Protein AF-A0A2S6GJ30-F1 (afdb_monomer_lite)

Sequence (170 aa):
MPAEDTTATSSGAAVRAAAGEGARLRLPERPADLGAVAELIRRVDHVLGRDPAHVAEVRAWTAGSGDGDGAPAFAVGRPPSPATLVVLRDFDSPVSPLPVEPLPMPAVPTTPGDRDGDQVAAGRALPRVLLTACAEELAFSLLSQLIEAPATRRALNEVATGVAGEEGRA

Organism: NCBI:txid155976

Radius of gyration: 16.96 Å; chains: 1; bounding box: 37×52×44 Å

Secondary structure (DSSP, 8-state):
--HHHHHHHHHHHHHHHHHHTT-EEE---SHHHHHHHHHHHHHHHHHHTT-HHHHHHHHHHHS--SSS-S--TTTSPPPBPTTSSS-PPP----S--B---SSPPP-EEE-S--SHHHHHHHHHHHHHHHHHHHHTT------THHHHSHHHHHHHHHHHHS--------

pLDDT: mean 83.6, std 14.63, range [33.44, 97.0]

Structure (mmCIF, N/CA/C/O backbone):
data_AF-A0A2S6GJ30-F1
#
_entry.id   AF-A0A2S6GJ30-F1
#
loop_
_atom_site.group_PDB
_atom_site.id
_atom_site.type_symbol
_atom_site.label_atom_id
_atom_site.label_alt_id
_atom_site.label_comp_id
_atom_site.label_asym_id
_atom_site.label_entity_id
_atom_site.label_seq_id
_atom_site.pdbx_PDB_ins_code
_atom_site.Cartn_x
_atom_site.Cartn_y
_atom_site.Cartn_z
_atom_site.occupancy
_atom_site.B_iso_or_equiv
_atom_site.auth_seq_id
_atom_site.auth_comp_id
_atom_site.auth_asym_id
_atom_site.auth_atom_id
_atom_site.pdbx_PDB_model_num
ATOM 1 N N . MET A 1 1 ? -10.954 27.859 10.301 1.00 43.56 1 MET A N 1
ATOM 2 C CA . MET A 1 1 ? -11.363 26.530 10.804 1.00 43.56 1 MET A CA 1
ATOM 3 C C . MET A 1 1 ? -10.483 25.499 10.094 1.00 43.56 1 MET A C 1
ATOM 5 O O . MET A 1 1 ? -10.166 25.758 8.939 1.00 43.56 1 MET A O 1
ATOM 9 N N . PRO A 1 2 ? -9.949 24.494 10.803 1.00 48.34 2 PRO A N 1
ATOM 10 C CA . PRO A 1 2 ? -8.556 24.036 10.697 1.00 48.34 2 PRO A CA 1
ATOM 11 C C . PRO A 1 2 ? -8.324 23.004 9.593 1.00 48.34 2 PRO A C 1
ATOM 13 O O . PRO A 1 2 ? -9.170 22.151 9.366 1.00 48.34 2 PRO A O 1
ATOM 16 N N . ALA A 1 3 ? -7.136 23.002 8.987 1.00 54.94 3 ALA A N 1
ATOM 17 C CA . ALA A 1 3 ? -6.720 21.919 8.093 1.00 54.94 3 ALA A CA 1
ATOM 18 C C . ALA A 1 3 ? -6.717 20.543 8.798 1.00 54.94 3 ALA A C 1
ATOM 20 O O . ALA A 1 3 ? -7.047 19.537 8.175 1.00 54.94 3 ALA A O 1
ATOM 21 N N . GLU A 1 4 ? -6.420 20.497 10.103 1.00 58.75 4 GLU A N 1
ATOM 22 C CA . GLU A 1 4 ? -6.465 19.264 10.907 1.00 58.75 4 GLU A CA 1
ATOM 23 C C . GLU A 1 4 ? -7.892 18.719 11.085 1.00 58.75 4 GLU A C 1
ATOM 25 O O . GLU A 1 4 ? -8.115 17.521 10.939 1.00 58.75 4 GLU A O 1
ATOM 30 N N . ASP A 1 5 ? -8.876 19.591 11.317 1.00 58.38 5 ASP A N 1
ATOM 31 C CA . ASP A 1 5 ? -10.284 19.209 11.530 1.00 58.38 5 ASP A CA 1
ATOM 32 C C . ASP A 1 5 ? -10.945 18.756 10.216 1.00 58.38 5 ASP A C 1
ATOM 34 O O . ASP A 1 5 ? -11.734 17.808 10.188 1.00 58.38 5 ASP A O 1
ATOM 38 N N . THR A 1 6 ? -10.563 19.385 9.097 1.00 63.50 6 THR A N 1
ATOM 39 C CA . THR A 1 6 ? -10.950 18.944 7.750 1.00 63.50 6 THR A CA 1
ATOM 40 C C . THR A 1 6 ? -10.337 17.583 7.429 1.00 63.50 6 THR A C 1
ATOM 42 O O . THR A 1 6 ? -11.060 16.674 7.034 1.00 63.50 6 THR A O 1
ATOM 45 N N . THR A 1 7 ? -9.036 17.391 7.675 1.00 65.62 7 THR A N 1
ATOM 46 C CA . THR A 1 7 ? -8.363 16.108 7.406 1.00 65.62 7 THR A CA 1
ATOM 47 C C . THR A 1 7 ? -8.962 14.984 8.250 1.00 65.62 7 THR A C 1
ATOM 49 O O . THR A 1 7 ? -9.249 13.911 7.720 1.00 65.62 7 THR A O 1
ATOM 52 N N . ALA A 1 8 ? -9.240 15.226 9.534 1.00 71.94 8 ALA A N 1
ATOM 53 C CA . ALA A 1 8 ? -9.916 14.264 10.404 1.00 71.94 8 ALA A CA 1
ATOM 54 C C . ALA A 1 8 ? -11.333 13.918 9.901 1.00 71.94 8 ALA A C 1
ATOM 56 O O . ALA A 1 8 ? -11.723 12.747 9.870 1.00 71.94 8 ALA A O 1
ATOM 57 N N . THR A 1 9 ? -12.088 14.918 9.436 1.00 72.38 9 THR A N 1
ATOM 58 C CA . THR A 1 9 ? -13.441 14.732 8.886 1.00 72.38 9 THR A CA 1
ATOM 59 C C . THR A 1 9 ? -13.426 13.904 7.597 1.00 72.38 9 THR A C 1
ATOM 61 O O . THR A 1 9 ? -14.164 12.915 7.492 1.00 72.38 9 THR A O 1
ATOM 64 N N . SER A 1 10 ? -12.546 14.244 6.654 1.00 80.75 10 SER A N 1
ATOM 65 C CA . SER A 1 10 ? -12.389 13.547 5.373 1.00 80.75 10 SER A CA 1
ATOM 66 C C . SER A 1 10 ? -11.858 12.118 5.556 1.00 80.75 10 SER A C 1
ATOM 68 O O . SER A 1 10 ? -12.352 11.171 4.939 1.00 80.75 10 SER A O 1
ATOM 70 N N . SER A 1 11 ? -10.944 11.911 6.507 1.00 84.50 11 SER A N 1
ATOM 71 C CA . SER A 1 11 ? -10.465 10.575 6.897 1.00 84.50 11 SER A CA 1
ATOM 72 C C . SER A 1 11 ? -11.581 9.726 7.501 1.00 84.50 11 SER A C 1
ATOM 74 O O . SER A 1 11 ? -11.715 8.539 7.195 1.00 84.50 11 SER A O 1
ATOM 76 N N . GLY A 1 12 ? -12.458 10.341 8.298 1.00 92.12 12 GLY A N 1
ATOM 77 C CA . GLY A 1 12 ? -13.655 9.687 8.817 1.00 92.12 12 GLY A CA 1
ATOM 78 C C . GLY A 1 12 ? -14.604 9.206 7.712 1.00 92.12 12 GLY A C 1
ATOM 79 O O . GLY A 1 12 ? -15.208 8.138 7.849 1.00 92.12 12 GLY A O 1
ATOM 80 N N . ALA A 1 13 ? -14.733 9.945 6.604 1.00 94.06 13 ALA A N 1
ATOM 81 C CA . ALA A 1 13 ? -15.523 9.515 5.448 1.00 94.06 13 ALA A CA 1
ATOM 82 C C . ALA A 1 13 ? -14.919 8.274 4.774 1.00 94.06 13 ALA A C 1
ATOM 84 O O . ALA A 1 13 ? -15.638 7.302 4.527 1.00 94.06 13 ALA A O 1
ATOM 85 N N . ALA A 1 14 ? -13.600 8.258 4.575 1.00 94.50 14 ALA A N 1
ATOM 86 C CA . ALA A 1 14 ? -12.871 7.105 4.050 1.00 94.50 14 ALA A CA 1
ATOM 87 C C . ALA A 1 14 ? -13.005 5.859 4.952 1.00 94.50 14 ALA A C 1
ATOM 89 O O . ALA A 1 14 ? -13.236 4.751 4.463 1.00 94.50 14 ALA A O 1
ATOM 90 N N . VAL A 1 15 ? -12.956 6.026 6.279 1.00 96.31 15 VAL A N 1
ATOM 91 C CA . VAL A 1 15 ? -13.175 4.924 7.235 1.00 96.31 15 VAL A CA 1
ATOM 92 C C . VAL A 1 15 ? -14.581 4.331 7.100 1.00 96.31 15 VAL A C 1
ATOM 94 O O . VAL A 1 15 ? -14.736 3.108 7.051 1.00 96.31 15 VAL A O 1
ATOM 97 N N . ARG A 1 16 ? -15.613 5.178 6.993 1.00 96.88 16 ARG A N 1
ATOM 98 C CA . ARG A 1 16 ? -16.998 4.720 6.779 1.00 96.88 16 ARG A CA 1
ATOM 99 C C . ARG A 1 16 ? -17.172 4.023 5.429 1.00 96.88 16 ARG A C 1
ATOM 101 O O . ARG A 1 16 ? -17.886 3.026 5.355 1.00 96.88 16 ARG A O 1
ATOM 108 N N . ALA A 1 17 ? -16.507 4.518 4.387 1.00 96.50 17 ALA A N 1
ATOM 109 C CA . ALA A 1 17 ? -16.526 3.920 3.057 1.00 96.50 17 ALA A CA 1
ATOM 110 C C . ALA A 1 17 ? -15.991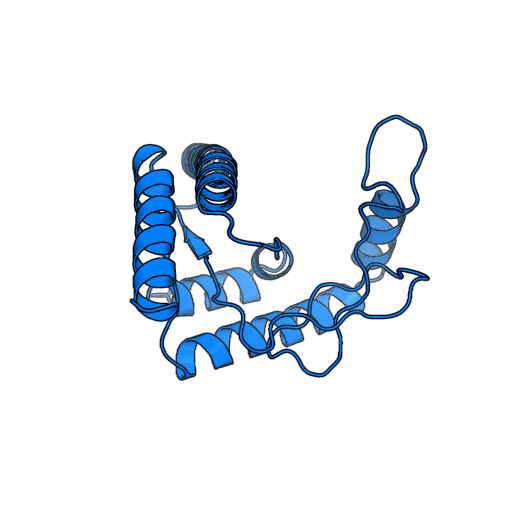 2.479 3.064 1.00 96.50 17 ALA A C 1
ATOM 112 O O . ALA A 1 17 ? -16.638 1.593 2.511 1.00 96.50 17 ALA A O 1
ATOM 113 N N . ALA A 1 18 ? -14.871 2.223 3.750 1.00 97.00 18 ALA A N 1
ATOM 114 C CA . ALA A 1 18 ? -14.341 0.867 3.910 1.00 97.00 18 ALA A CA 1
ATOM 115 C C . ALA A 1 18 ? -15.312 -0.051 4.670 1.00 97.00 18 ALA A C 1
ATOM 117 O O . ALA A 1 18 ? -15.565 -1.178 4.242 1.00 97.00 18 ALA A O 1
ATOM 118 N N . ALA A 1 19 ? -15.888 0.449 5.770 1.00 96.56 19 ALA A N 1
ATOM 119 C CA . ALA A 1 19 ? -16.830 -0.308 6.595 1.00 96.56 19 ALA A CA 1
ATOM 120 C C . ALA A 1 19 ? -18.085 -0.739 5.820 1.00 96.56 19 ALA A C 1
ATOM 122 O O . ALA A 1 19 ? -18.561 -1.859 6.007 1.00 96.56 19 ALA A O 1
ATOM 123 N N . GLY A 1 20 ? -18.587 0.111 4.918 1.00 96.31 20 GLY A N 1
ATOM 124 C CA . GLY A 1 20 ? -19.728 -0.209 4.054 1.00 96.31 20 GLY A CA 1
ATOM 125 C C . GLY A 1 20 ? -19.488 -1.389 3.103 1.00 96.31 20 GLY A C 1
ATOM 126 O O . GLY A 1 20 ? -20.444 -2.043 2.698 1.00 96.31 20 GLY A O 1
ATOM 127 N N . GLU A 1 21 ? -18.227 -1.698 2.796 1.00 95.88 21 GLU A N 1
ATOM 128 C CA . GLU A 1 21 ? -17.820 -2.809 1.925 1.00 95.88 21 GLU A CA 1
ATOM 129 C C . GLU A 1 21 ? -17.304 -4.030 2.715 1.00 95.88 21 GLU A C 1
ATOM 131 O O . GLU A 1 21 ? -16.780 -4.978 2.134 1.00 95.88 21 GLU A O 1
ATOM 136 N N . GLY A 1 22 ? -17.452 -4.035 4.047 1.00 93.88 22 GLY A N 1
ATOM 137 C CA . GLY A 1 22 ? -17.018 -5.143 4.907 1.00 93.88 22 GLY A CA 1
ATOM 138 C C . GLY A 1 22 ? -15.521 -5.155 5.240 1.00 93.88 22 GLY A C 1
ATOM 139 O O . GLY A 1 22 ? -15.033 -6.128 5.815 1.00 93.88 22 GLY A O 1
ATOM 140 N N . ALA A 1 23 ? -14.796 -4.079 4.927 1.00 96.69 23 ALA A N 1
ATOM 141 C CA . ALA A 1 23 ? -13.401 -3.882 5.310 1.00 96.69 23 ALA A CA 1
ATOM 142 C C . ALA A 1 23 ? -13.272 -2.864 6.456 1.00 96.69 23 ALA A C 1
ATOM 144 O O . ALA A 1 23 ? -14.232 -2.224 6.882 1.00 96.69 23 ALA A O 1
ATOM 145 N N . ARG A 1 24 ? -12.061 -2.687 6.977 1.00 96.44 24 ARG A N 1
ATOM 146 C CA . ARG A 1 24 ? -11.719 -1.626 7.931 1.00 96.44 24 ARG A CA 1
ATOM 147 C C . ARG A 1 24 ? -10.569 -0.809 7.371 1.00 96.44 24 ARG A C 1
ATOM 149 O O . ARG A 1 24 ? -9.609 -1.384 6.876 1.00 96.44 24 ARG A O 1
ATOM 156 N N . LEU A 1 25 ? -10.628 0.509 7.512 1.00 96.12 25 LEU A N 1
ATOM 157 C CA . LEU A 1 25 ? -9.494 1.384 7.225 1.00 96.12 25 LEU A CA 1
ATOM 158 C C . LEU A 1 25 ? -8.812 1.753 8.542 1.00 96.12 25 LEU A C 1
ATOM 160 O O . LEU A 1 25 ? -9.447 2.336 9.421 1.00 96.12 25 LEU A O 1
ATOM 164 N N . ARG A 1 26 ? -7.548 1.364 8.706 1.00 95.31 26 ARG A N 1
ATOM 165 C CA . ARG A 1 26 ? -6.730 1.711 9.874 1.00 95.31 26 ARG A CA 1
ATOM 166 C C . ARG A 1 26 ? -5.842 2.897 9.535 1.00 95.31 26 ARG A C 1
ATOM 168 O O . ARG A 1 26 ? -5.220 2.895 8.477 1.00 95.31 26 ARG A O 1
ATOM 175 N N . LEU A 1 27 ? -5.788 3.872 10.435 1.00 93.88 27 LEU A N 1
ATOM 176 C CA . LEU A 1 27 ? -4.968 5.075 10.315 1.00 93.88 27 LEU A CA 1
ATOM 177 C C . LEU A 1 27 ? -3.946 5.045 11.460 1.00 93.88 27 LEU A C 1
ATOM 179 O O . LEU A 1 27 ? -4.302 5.347 12.599 1.00 93.88 27 LEU A O 1
ATOM 183 N N . PRO A 1 28 ? -2.711 4.573 11.224 1.00 91.25 28 PRO A N 1
ATOM 184 C CA . PRO A 1 28 ? -1.672 4.598 12.241 1.00 91.25 28 PRO A CA 1
ATOM 185 C C . PRO A 1 28 ? -1.215 6.048 12.451 1.00 91.25 28 PRO A C 1
ATOM 187 O O . PRO A 1 28 ? -0.417 6.574 11.685 1.00 91.25 28 PRO A O 1
ATOM 190 N N . GLU A 1 29 ? -1.765 6.712 13.466 1.00 87.62 29 GLU A N 1
ATOM 191 C CA . GLU A 1 29 ? -1.554 8.150 13.716 1.00 87.62 29 GLU A CA 1
ATOM 192 C C . GLU A 1 29 ? -0.429 8.432 14.723 1.00 87.62 29 GLU A C 1
ATOM 194 O O . GLU A 1 29 ? 0.107 9.540 14.782 1.00 87.62 29 GLU A O 1
ATOM 199 N N . ARG A 1 30 ? -0.042 7.443 15.542 1.00 89.62 30 ARG A N 1
ATOM 200 C CA . ARG A 1 30 ? 1.001 7.653 16.553 1.00 89.62 30 ARG A CA 1
ATOM 201 C C . ARG A 1 30 ? 2.365 7.788 15.869 1.00 89.62 30 ARG A C 1
ATOM 203 O O . ARG A 1 30 ? 2.680 6.969 15.007 1.00 89.62 30 ARG A O 1
ATOM 210 N N . PRO A 1 31 ? 3.249 8.696 16.326 1.00 88.75 31 PRO A N 1
ATOM 211 C CA . PRO A 1 31 ? 4.589 8.846 15.751 1.00 88.75 31 PRO A CA 1
ATOM 212 C C . PRO A 1 31 ? 5.399 7.542 15.682 1.00 88.75 31 PRO A C 1
ATOM 214 O O . PRO A 1 31 ? 6.129 7.314 14.720 1.00 88.75 31 PRO A O 1
ATOM 217 N N . ALA A 1 32 ? 5.242 6.660 16.675 1.00 90.31 32 ALA A N 1
ATOM 218 C CA . ALA A 1 32 ? 5.882 5.345 16.682 1.00 90.31 32 ALA A CA 1
ATOM 219 C C . ALA A 1 32 ? 5.364 4.426 15.561 1.00 90.31 32 ALA A C 1
ATOM 221 O O . ALA A 1 32 ? 6.155 3.717 14.943 1.00 90.31 32 ALA A O 1
ATOM 222 N N . ASP A 1 33 ? 4.061 4.471 15.268 1.00 91.19 33 ASP A N 1
ATOM 223 C CA . ASP A 1 33 ? 3.453 3.670 14.203 1.00 91.19 33 ASP A CA 1
ATOM 224 C C . ASP A 1 33 ? 3.882 4.182 12.829 1.00 91.19 33 ASP A C 1
ATOM 226 O O . ASP A 1 33 ? 4.267 3.393 11.970 1.00 91.19 33 ASP A O 1
ATOM 230 N N . LEU A 1 34 ? 3.902 5.506 12.645 1.00 89.25 34 LEU A N 1
ATOM 231 C CA . LEU A 1 34 ? 4.410 6.145 11.428 1.00 89.25 34 LEU A CA 1
ATOM 232 C C . LEU A 1 34 ? 5.866 5.745 11.153 1.00 89.25 34 LEU A C 1
ATOM 234 O O . LEU A 1 34 ? 6.204 5.349 10.036 1.00 89.25 34 LEU A O 1
ATOM 238 N N . GLY A 1 35 ? 6.717 5.790 12.184 1.00 90.31 35 GLY A N 1
ATOM 239 C CA . GLY A 1 35 ? 8.103 5.333 12.098 1.00 90.31 35 GLY A CA 1
ATOM 240 C C . GLY A 1 35 ? 8.212 3.849 11.740 1.00 90.31 35 GLY A C 1
ATOM 241 O O . GLY A 1 35 ? 9.000 3.486 10.867 1.00 90.31 35 GLY A O 1
ATOM 242 N N . ALA A 1 36 ? 7.385 2.996 12.349 1.00 92.94 36 ALA A N 1
ATOM 243 C CA . ALA A 1 36 ? 7.357 1.566 12.052 1.00 92.94 36 ALA A CA 1
ATOM 244 C C . ALA A 1 36 ? 6.924 1.279 10.604 1.00 92.94 36 ALA A C 1
ATOM 246 O O . ALA A 1 36 ? 7.575 0.489 9.920 1.00 92.94 36 ALA A O 1
ATOM 247 N N . VAL A 1 37 ? 5.885 1.952 10.095 1.00 92.50 37 VAL A N 1
ATOM 248 C CA . VAL A 1 37 ? 5.469 1.825 8.687 1.00 92.50 37 VAL A CA 1
ATOM 249 C C . VAL A 1 37 ? 6.595 2.270 7.751 1.00 92.50 37 VAL A C 1
ATOM 251 O O . VAL A 1 37 ? 6.917 1.553 6.805 1.00 92.50 37 VAL A O 1
ATOM 254 N N . ALA A 1 38 ? 7.247 3.402 8.027 1.00 90.12 38 ALA A N 1
ATOM 255 C CA . ALA A 1 38 ? 8.360 3.895 7.216 1.00 90.12 38 ALA A CA 1
ATOM 256 C C . ALA A 1 38 ? 9.547 2.913 7.162 1.00 90.12 38 ALA A C 1
ATOM 258 O O . ALA A 1 38 ? 10.140 2.707 6.101 1.00 90.12 38 ALA A O 1
ATOM 259 N N . GLU A 1 39 ? 9.882 2.275 8.288 1.00 91.94 39 GLU A N 1
ATOM 260 C CA . GLU A 1 39 ? 10.894 1.211 8.352 1.00 91.94 39 GLU A CA 1
ATOM 261 C C . GLU A 1 39 ? 10.507 -0.008 7.505 1.00 91.94 39 GLU A C 1
ATOM 263 O O . GLU A 1 39 ? 11.337 -0.542 6.765 1.00 91.94 39 GLU A O 1
ATOM 268 N N . LEU A 1 40 ? 9.246 -0.447 7.578 1.00 94.38 40 LEU A N 1
ATOM 269 C CA . LEU A 1 40 ? 8.752 -1.578 6.787 1.00 94.38 40 LEU A CA 1
ATOM 270 C C . LEU A 1 40 ? 8.812 -1.298 5.286 1.00 94.38 40 LEU A C 1
ATOM 272 O O . LEU A 1 40 ? 9.197 -2.179 4.517 1.00 94.38 40 LEU A O 1
ATOM 276 N N . ILE A 1 41 ? 8.490 -0.070 4.882 1.00 90.56 41 ILE A N 1
ATOM 277 C CA . ILE A 1 41 ? 8.572 0.375 3.490 1.00 90.56 41 ILE A CA 1
ATOM 278 C C . ILE A 1 41 ? 10.016 0.298 2.992 1.00 90.56 41 ILE A C 1
ATOM 280 O O . ILE A 1 41 ? 10.282 -0.351 1.985 1.00 90.56 41 ILE A O 1
ATOM 284 N N . ARG A 1 42 ? 10.968 0.875 3.735 1.00 89.19 42 ARG A N 1
ATOM 285 C CA . ARG A 1 42 ? 12.397 0.820 3.379 1.00 89.19 42 ARG A CA 1
ATOM 286 C C . ARG A 1 42 ? 12.928 -0.609 3.318 1.00 89.19 42 ARG A C 1
ATOM 288 O O . ARG A 1 42 ? 13.710 -0.947 2.433 1.00 89.19 42 ARG A O 1
ATOM 295 N N . ARG A 1 43 ? 12.500 -1.463 4.250 1.00 92.12 43 ARG A N 1
ATOM 296 C CA . ARG A 1 43 ? 12.885 -2.876 4.273 1.00 92.12 43 ARG A CA 1
ATOM 297 C C . ARG A 1 43 ? 12.380 -3.616 3.041 1.00 92.12 43 ARG A C 1
ATOM 299 O O . ARG A 1 43 ? 13.149 -4.368 2.449 1.00 92.12 43 ARG A O 1
ATOM 306 N N . VAL A 1 44 ? 11.104 -3.459 2.692 1.00 92.25 44 VAL A N 1
ATOM 307 C CA . VAL A 1 44 ? 10.523 -4.219 1.581 1.00 92.25 44 VAL A CA 1
ATOM 308 C C . VAL A 1 44 ? 11.036 -3.731 0.235 1.00 92.25 44 VAL A C 1
ATOM 310 O O . VAL A 1 44 ? 11.361 -4.568 -0.597 1.00 92.25 44 VAL A O 1
ATOM 313 N N . ASP A 1 45 ? 11.227 -2.422 0.076 1.00 89.31 45 ASP A N 1
ATOM 314 C CA . ASP A 1 45 ? 11.867 -1.832 -1.101 1.00 89.31 45 ASP A CA 1
ATOM 315 C C . ASP A 1 45 ? 13.287 -2.397 -1.294 1.00 89.31 45 ASP A C 1
ATOM 317 O O . ASP A 1 45 ? 13.625 -2.903 -2.363 1.00 89.31 45 ASP A O 1
ATOM 321 N N . HIS A 1 46 ? 14.083 -2.470 -0.217 1.00 89.50 46 HIS A N 1
ATOM 322 C CA . HIS A 1 46 ? 15.413 -3.085 -0.262 1.00 89.50 46 HIS A CA 1
ATOM 323 C C . HIS A 1 46 ? 15.387 -4.574 -0.643 1.00 89.50 46 HIS A C 1
ATOM 325 O O . HIS A 1 46 ? 16.263 -5.037 -1.372 1.00 89.50 46 HIS A O 1
ATOM 331 N N . VAL A 1 47 ? 14.429 -5.344 -0.120 1.00 92.31 47 VAL A N 1
ATOM 332 C CA . VAL A 1 47 ? 14.324 -6.784 -0.401 1.00 92.31 47 VAL A CA 1
ATOM 333 C C . VAL A 1 47 ? 13.871 -7.023 -1.841 1.00 92.31 47 VAL A C 1
ATOM 335 O O . VAL A 1 47 ? 14.536 -7.758 -2.568 1.00 92.31 47 VAL A O 1
ATOM 338 N N . LEU A 1 48 ? 12.780 -6.381 -2.261 1.00 91.31 48 LEU A N 1
ATOM 339 C CA . LEU A 1 48 ? 12.194 -6.546 -3.591 1.00 91.31 48 LEU A CA 1
ATOM 340 C C . LEU A 1 48 ? 13.101 -5.985 -4.692 1.00 91.31 48 LEU A C 1
ATOM 342 O O . LEU A 1 48 ? 13.270 -6.622 -5.727 1.00 91.31 48 LEU A O 1
ATOM 346 N N . GLY A 1 49 ? 13.772 -4.854 -4.453 1.00 89.19 49 GLY A N 1
ATOM 347 C CA . GLY A 1 49 ? 14.726 -4.272 -5.402 1.00 89.19 49 GLY A CA 1
ATOM 348 C C . GLY A 1 49 ? 15.978 -5.127 -5.641 1.00 89.19 49 GLY A C 1
ATOM 349 O O . GLY A 1 49 ? 16.722 -4.886 -6.591 1.00 89.19 49 GLY A O 1
ATOM 350 N N . ARG A 1 50 ? 16.231 -6.138 -4.798 1.00 92.06 50 ARG A N 1
ATOM 351 C CA . ARG A 1 50 ? 17.335 -7.100 -4.961 1.00 92.06 50 ARG A CA 1
ATOM 352 C C . ARG A 1 50 ? 16.896 -8.439 -5.539 1.00 92.06 50 ARG A C 1
ATOM 354 O O . ARG A 1 50 ? 17.764 -9.280 -5.769 1.00 92.06 50 ARG A O 1
ATOM 361 N N . ASP A 1 51 ? 15.603 -8.639 -5.771 1.00 93.88 51 ASP A N 1
ATOM 362 C CA . ASP A 1 51 ? 15.076 -9.812 -6.457 1.00 93.88 51 ASP A CA 1
ATOM 363 C C . ASP A 1 51 ? 15.048 -9.552 -7.976 1.00 93.88 51 ASP A C 1
ATOM 365 O O . ASP A 1 51 ? 14.230 -8.761 -8.454 1.00 93.88 51 ASP A O 1
ATOM 369 N N . PRO A 1 52 ? 15.921 -10.205 -8.771 1.00 94.88 52 PRO A N 1
ATOM 370 C CA . PRO A 1 52 ? 15.969 -9.981 -10.212 1.00 94.88 52 PRO A CA 1
ATOM 371 C C . PRO A 1 52 ? 14.664 -10.343 -10.927 1.00 94.88 52 PRO A C 1
ATOM 373 O O . PRO A 1 52 ? 14.358 -9.730 -11.949 1.00 94.88 52 PRO A O 1
ATOM 376 N N . ALA A 1 53 ? 13.903 -11.318 -10.415 1.00 94.88 53 ALA A N 1
ATOM 377 C CA . ALA A 1 53 ? 12.629 -11.716 -11.008 1.00 94.88 53 ALA A CA 1
ATOM 378 C C . ALA A 1 53 ? 11.573 -10.629 -10.788 1.00 94.88 53 ALA A C 1
ATOM 380 O O . ALA A 1 53 ? 10.916 -10.214 -11.741 1.00 94.88 53 ALA A O 1
ATOM 381 N N . HIS A 1 54 ? 11.490 -10.101 -9.564 1.00 91.75 54 HIS A N 1
ATOM 382 C CA . HIS A 1 54 ? 10.612 -8.979 -9.242 1.00 91.75 54 HIS A CA 1
ATOM 383 C C . HIS A 1 54 ? 10.947 -7.729 -10.068 1.00 91.75 54 HIS A C 1
ATOM 385 O O . HIS A 1 54 ? 10.064 -7.111 -10.659 1.00 91.75 54 HIS A O 1
ATOM 391 N N . VAL A 1 55 ? 12.232 -7.369 -10.165 1.00 91.19 55 VAL A N 1
ATOM 392 C CA . VAL A 1 55 ? 12.678 -6.212 -10.960 1.00 91.19 55 VAL A CA 1
ATOM 393 C C . VAL A 1 55 ? 12.336 -6.386 -12.444 1.00 91.19 55 VAL A C 1
ATOM 395 O O . VAL A 1 55 ? 11.899 -5.433 -13.092 1.00 91.19 55 VAL A O 1
ATOM 398 N N . ALA A 1 56 ? 12.514 -7.592 -12.993 1.00 91.69 56 ALA A N 1
ATOM 399 C CA . ALA A 1 56 ? 12.144 -7.887 -14.374 1.00 91.69 56 ALA A CA 1
ATOM 400 C C . ALA A 1 56 ? 10.628 -7.766 -14.603 1.00 91.69 56 ALA A C 1
ATOM 402 O O . ALA A 1 56 ? 10.213 -7.197 -15.612 1.00 91.69 56 ALA A O 1
ATOM 403 N N . GLU A 1 57 ? 9.814 -8.243 -13.660 1.00 91.25 57 GLU A N 1
ATOM 404 C CA . GLU A 1 57 ? 8.356 -8.123 -13.712 1.00 91.25 57 GLU 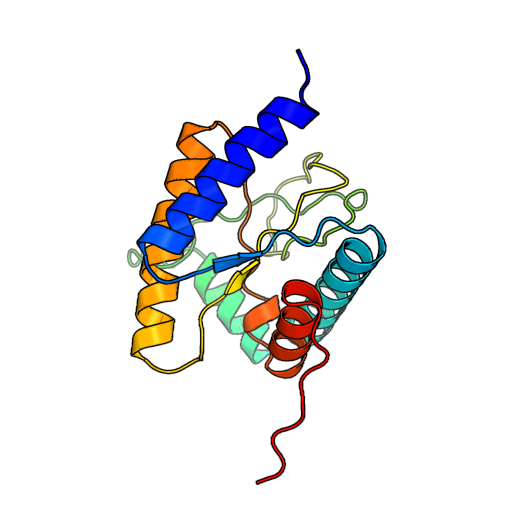A CA 1
ATOM 405 C C . GLU A 1 57 ? 7.900 -6.660 -13.667 1.00 91.25 57 GLU A C 1
ATOM 407 O O . GLU A 1 57 ? 7.139 -6.232 -14.534 1.00 91.25 57 GLU A O 1
ATOM 412 N N . VAL A 1 58 ? 8.405 -5.861 -12.719 1.00 89.19 58 VAL A N 1
ATOM 413 C CA . VAL A 1 58 ? 8.067 -4.430 -12.626 1.00 89.19 58 VAL A CA 1
ATOM 414 C C . VAL A 1 58 ? 8.383 -3.717 -13.939 1.00 89.19 58 VAL A C 1
ATOM 416 O O . VAL A 1 58 ? 7.540 -2.982 -14.447 1.00 89.19 58 VAL A O 1
ATOM 419 N N . ARG A 1 59 ? 9.556 -3.980 -14.533 1.00 87.62 59 ARG A N 1
ATOM 420 C CA . ARG A 1 59 ? 9.938 -3.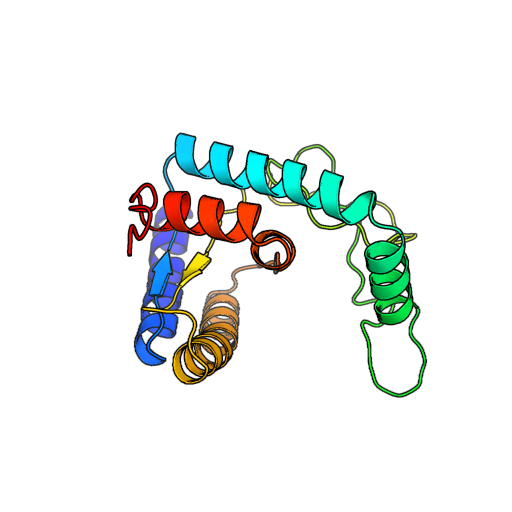408 -15.833 1.00 87.62 59 ARG A CA 1
ATOM 421 C C . ARG A 1 59 ? 9.015 -3.838 -16.964 1.00 87.62 59 ARG A C 1
ATOM 423 O O . ARG A 1 59 ? 8.682 -3.010 -17.805 1.00 87.62 59 ARG A O 1
ATOM 430 N N . ALA A 1 60 ? 8.597 -5.102 -16.999 1.00 88.19 60 ALA A N 1
ATOM 431 C CA . ALA A 1 60 ? 7.657 -5.579 -18.009 1.00 88.19 60 ALA A CA 1
ATOM 432 C C . ALA A 1 60 ? 6.309 -4.843 -17.909 1.00 88.19 60 ALA A C 1
ATOM 434 O O . ALA A 1 60 ? 5.769 -4.420 -18.929 1.00 88.19 60 ALA A O 1
ATOM 435 N N . TRP A 1 61 ? 5.815 -4.609 -16.688 1.00 88.25 61 TRP A N 1
ATOM 436 C CA . TRP A 1 61 ? 4.549 -3.911 -16.452 1.00 88.25 61 TRP A CA 1
ATOM 437 C C . TRP A 1 61 ? 4.610 -2.390 -16.648 1.00 88.25 61 TRP A C 1
ATOM 439 O O . TRP A 1 61 ? 3.558 -1.778 -16.828 1.00 88.25 61 TRP A O 1
ATOM 449 N N . THR A 1 62 ? 5.791 -1.763 -16.624 1.00 85.56 62 THR A N 1
ATOM 450 C CA . THR A 1 62 ? 5.950 -0.303 -16.803 1.00 85.56 62 THR A CA 1
ATOM 451 C C . THR A 1 62 ? 6.535 0.111 -18.153 1.00 85.56 62 THR A C 1
ATOM 453 O O . THR A 1 62 ? 6.524 1.297 -18.483 1.00 85.56 62 THR A O 1
ATOM 456 N N . ALA A 1 63 ? 7.011 -0.835 -18.968 1.00 77.94 63 ALA A N 1
ATOM 457 C CA . ALA A 1 63 ? 7.604 -0.552 -20.278 1.00 77.94 63 ALA A CA 1
ATOM 458 C C . ALA A 1 63 ? 6.600 -0.036 -21.328 1.00 77.94 63 ALA A C 1
ATOM 460 O O . ALA A 1 63 ? 7.022 0.396 -22.399 1.00 77.94 63 ALA A O 1
ATOM 461 N N . GLY A 1 64 ? 5.293 -0.063 -21.040 1.00 69.81 64 GLY A N 1
ATOM 462 C CA . GLY A 1 64 ? 4.255 0.362 -21.977 1.00 69.81 64 GLY A CA 1
ATOM 463 C C . GLY A 1 64 ? 4.215 -0.538 -23.211 1.00 69.81 64 GLY A C 1
ATOM 464 O O . GLY A 1 64 ? 4.451 -0.066 -24.321 1.00 69.81 64 GLY A O 1
ATOM 465 N N . SER A 1 65 ? 3.910 -1.824 -23.005 1.00 63.44 65 SER A N 1
ATOM 466 C CA . SER A 1 65 ? 3.850 -2.893 -24.022 1.00 63.44 65 SER A CA 1
ATOM 467 C C . SER A 1 65 ? 2.989 -2.554 -25.246 1.00 63.44 65 SER A C 1
ATOM 469 O O . SER A 1 65 ? 3.169 -3.155 -26.298 1.00 63.44 65 SER A O 1
ATOM 471 N N . GLY A 1 66 ? 2.076 -1.580 -25.151 1.00 61.81 66 GLY A N 1
ATOM 472 C CA . GLY A 1 66 ? 1.210 -1.168 -26.260 1.00 61.81 66 GLY A CA 1
ATOM 473 C C . GLY A 1 66 ? 0.058 -2.140 -26.534 1.00 61.81 66 GLY A C 1
ATOM 474 O O . GLY A 1 66 ? -0.828 -1.813 -27.320 1.00 61.81 66 GLY A O 1
ATOM 475 N N . ASP A 1 67 ? 0.018 -3.270 -25.825 1.00 70.56 67 ASP A N 1
ATOM 476 C CA . ASP A 1 67 ? -0.988 -4.333 -25.943 1.00 70.56 67 ASP A CA 1
ATOM 477 C C . ASP A 1 67 ? -2.283 -4.037 -25.153 1.00 70.56 67 ASP A C 1
ATOM 479 O O . ASP A 1 67 ? -3.192 -4.863 -25.080 1.00 70.56 67 ASP A O 1
ATOM 483 N N . GLY A 1 68 ? -2.403 -2.826 -24.596 1.00 75.81 68 GLY A N 1
ATOM 484 C CA . GLY A 1 68 ? -3.576 -2.363 -23.847 1.00 75.81 68 GLY A CA 1
ATOM 485 C C . GLY A 1 68 ? -3.541 -2.666 -22.346 1.00 75.81 68 GLY A C 1
ATOM 486 O O . GLY A 1 68 ? -4.502 -2.335 -21.651 1.00 75.81 68 GLY A O 1
ATOM 487 N N . ASP A 1 69 ? -2.451 -3.245 -21.841 1.00 81.69 69 ASP A N 1
ATOM 488 C CA . ASP A 1 69 ? -2.204 -3.517 -20.426 1.00 81.69 69 ASP A CA 1
ATOM 489 C C . ASP A 1 69 ? -0.944 -2.807 -19.888 1.00 81.69 69 ASP A C 1
ATOM 491 O O . ASP A 1 69 ? -0.223 -2.112 -20.608 1.00 81.69 69 ASP A O 1
ATOM 495 N N . GLY A 1 70 ? -0.728 -2.923 -18.574 1.00 86.31 70 GLY A N 1
ATOM 496 C CA . GLY A 1 70 ? 0.389 -2.290 -17.872 1.00 86.31 70 GLY A CA 1
ATOM 497 C C . GLY A 1 70 ? 0.196 -0.812 -17.528 1.00 86.31 70 GLY A C 1
ATOM 498 O O . GLY A 1 70 ? -0.823 -0.180 -17.814 1.00 86.31 70 GLY A O 1
ATOM 499 N N . ALA A 1 71 ? 1.191 -0.266 -16.834 1.00 84.12 71 ALA A N 1
ATOM 500 C CA . ALA A 1 71 ? 1.241 1.133 -16.449 1.00 84.12 71 ALA A CA 1
ATOM 501 C C . ALA A 1 71 ? 1.902 1.948 -17.574 1.00 84.12 71 ALA A C 1
ATOM 503 O O . ALA A 1 71 ? 3.072 1.719 -17.890 1.00 84.12 71 ALA A O 1
ATOM 504 N N . PRO A 1 72 ? 1.201 2.922 -18.181 1.00 81.31 72 PRO A N 1
ATOM 505 C CA . PRO A 1 72 ? 1.807 3.765 -19.200 1.00 81.31 72 PRO A CA 1
ATOM 506 C C . PRO A 1 72 ? 2.856 4.695 -18.581 1.00 81.31 72 PRO A C 1
ATOM 508 O O . PRO A 1 72 ? 2.729 5.115 -17.431 1.00 81.31 72 PRO A O 1
ATOM 511 N N . ALA A 1 73 ? 3.848 5.108 -19.374 1.00 77.50 73 ALA A N 1
ATOM 512 C CA . ALA A 1 73 ? 4.964 5.935 -18.901 1.00 77.50 73 ALA A CA 1
ATOM 513 C C . ALA A 1 73 ? 4.539 7.252 -18.216 1.00 77.50 73 ALA A C 1
ATOM 515 O O . ALA A 1 73 ? 5.247 7.744 -17.348 1.00 77.50 73 ALA A O 1
ATOM 516 N N . PHE A 1 74 ? 3.382 7.827 -18.570 1.00 77.19 74 PHE A N 1
ATOM 517 C CA . PHE A 1 74 ? 2.867 9.029 -17.898 1.00 77.19 74 PHE A CA 1
ATOM 518 C C . PHE A 1 74 ? 2.262 8.746 -16.510 1.00 77.19 74 PHE A C 1
ATOM 520 O O . PHE A 1 74 ? 2.146 9.667 -15.705 1.00 77.19 74 PHE A O 1
ATOM 527 N N . ALA A 1 75 ? 1.833 7.506 -16.250 1.00 78.94 75 ALA A N 1
ATOM 528 C CA . ALA A 1 75 ? 1.305 7.056 -14.960 1.00 78.94 75 ALA A CA 1
ATOM 529 C C . ALA A 1 75 ? 2.417 6.548 -14.035 1.00 78.94 75 ALA A C 1
ATOM 531 O O . ALA A 1 75 ? 2.239 6.516 -12.817 1.00 78.94 75 ALA A O 1
ATOM 532 N N . VAL A 1 76 ? 3.568 6.186 -14.609 1.00 74.69 76 VAL A N 1
ATOM 533 C CA . VAL A 1 76 ? 4.806 5.951 -13.874 1.00 74.69 76 VAL A CA 1
ATOM 534 C C . VAL A 1 76 ? 5.232 7.281 -13.250 1.00 74.69 76 VAL A C 1
ATOM 536 O O . VAL A 1 76 ? 5.774 8.169 -13.909 1.00 74.69 76 VAL A O 1
ATOM 539 N N . GLY A 1 77 ? 4.871 7.449 -11.976 1.00 65.88 77 GLY A N 1
ATOM 540 C CA . GLY A 1 77 ? 5.050 8.686 -11.229 1.00 65.88 77 GLY A CA 1
ATOM 541 C C . GLY A 1 77 ? 6.500 9.168 -11.206 1.00 65.88 77 GLY A C 1
ATOM 542 O O . GLY A 1 77 ? 7.441 8.468 -11.578 1.00 65.88 77 GLY A O 1
ATOM 543 N N . ARG A 1 78 ? 6.689 10.406 -10.756 1.00 68.94 78 ARG A N 1
ATOM 544 C CA . ARG A 1 78 ? 8.033 10.941 -10.528 1.00 68.94 78 ARG A CA 1
ATOM 545 C C . ARG A 1 78 ? 8.639 10.281 -9.290 1.00 68.94 78 ARG A C 1
ATOM 547 O O . ARG A 1 78 ? 7.898 10.037 -8.336 1.00 68.94 78 ARG A O 1
ATOM 554 N N . PRO A 1 79 ? 9.959 10.044 -9.274 1.00 66.12 79 PRO A N 1
ATOM 555 C CA . PRO A 1 79 ? 10.613 9.502 -8.097 1.00 66.12 79 PRO A CA 1
ATOM 556 C C . PRO A 1 79 ? 10.395 10.456 -6.909 1.00 66.12 79 PRO A C 1
ATOM 558 O O . PRO A 1 79 ? 10.403 11.683 -7.094 1.00 66.12 79 PRO A O 1
ATOM 561 N N . PRO A 1 80 ? 10.151 9.930 -5.696 1.00 64.31 80 PRO A N 1
ATOM 562 C CA . PRO A 1 80 ? 9.944 10.758 -4.515 1.00 64.31 80 PRO A CA 1
ATOM 563 C C . PRO A 1 80 ? 11.211 11.558 -4.198 1.00 64.31 80 PRO A C 1
ATOM 565 O O . PRO A 1 80 ? 12.333 11.090 -4.405 1.00 64.31 80 PRO A O 1
ATOM 568 N N . SER A 1 81 ? 11.052 12.771 -3.663 1.00 65.00 81 SER A N 1
ATOM 569 C CA . SER A 1 81 ? 12.205 13.485 -3.113 1.00 65.00 81 SER A CA 1
ATOM 570 C C . SER A 1 81 ? 12.726 12.754 -1.858 1.00 65.00 81 SER A C 1
ATOM 572 O O . SER A 1 81 ? 11.931 12.174 -1.119 1.00 65.00 81 SER A O 1
ATOM 574 N N . PRO A 1 82 ? 14.032 12.818 -1.538 1.00 64.06 82 PRO A N 1
ATOM 575 C CA . PRO A 1 82 ? 14.588 12.183 -0.335 1.00 64.06 82 PRO A CA 1
ATOM 576 C C . PRO A 1 82 ? 14.060 12.743 0.999 1.00 64.06 82 PRO A C 1
ATOM 578 O O . PRO A 1 82 ? 14.441 12.254 2.057 1.00 64.06 82 PRO A O 1
ATOM 581 N N . ALA A 1 83 ? 13.247 13.804 0.966 1.00 65.56 83 ALA A N 1
ATOM 582 C CA . ALA A 1 83 ? 12.804 14.548 2.142 1.00 65.56 83 ALA A CA 1
ATOM 583 C C . ALA A 1 83 ? 11.467 14.058 2.731 1.00 65.56 83 ALA A C 1
ATOM 585 O O . ALA A 1 83 ? 10.969 14.670 3.675 1.00 65.56 83 ALA A O 1
ATOM 586 N N . THR A 1 84 ? 10.871 12.989 2.192 1.00 71.69 84 THR A N 1
ATOM 587 C CA . THR A 1 84 ? 9.648 12.389 2.748 1.00 71.69 84 THR A CA 1
ATOM 588 C C . THR A 1 84 ? 9.963 11.211 3.666 1.00 71.69 84 THR A C 1
ATOM 590 O O . THR A 1 84 ? 10.912 10.460 3.442 1.00 71.69 84 THR A O 1
ATOM 593 N N . LEU A 1 85 ? 9.153 11.039 4.713 1.00 72.06 85 LEU A N 1
ATOM 594 C CA . LEU A 1 85 ? 9.257 9.918 5.648 1.00 72.06 85 LEU A CA 1
ATOM 595 C C . LEU A 1 85 ? 9.055 8.563 4.947 1.00 72.06 85 LEU A C 1
ATOM 597 O O . LEU A 1 85 ? 9.585 7.545 5.395 1.00 72.06 85 LEU A O 1
ATOM 601 N N . VAL A 1 86 ? 8.289 8.547 3.855 1.00 70.62 86 VAL A N 1
ATOM 602 C CA . VAL A 1 86 ? 7.885 7.332 3.151 1.00 70.62 86 VAL A CA 1
ATOM 603 C C . VAL A 1 86 ? 8.562 7.243 1.787 1.00 70.62 86 VAL A C 1
ATOM 605 O O . VAL A 1 86 ? 8.315 8.059 0.905 1.00 70.62 86 VAL A O 1
ATOM 608 N N . VAL A 1 87 ? 9.363 6.196 1.581 1.00 71.75 87 VAL A N 1
ATOM 609 C CA . VAL A 1 87 ? 9.920 5.885 0.258 1.00 71.75 87 VAL A CA 1
ATOM 610 C C . VAL A 1 87 ? 8.792 5.382 -0.645 1.00 71.75 87 VAL A C 1
ATOM 612 O O . VAL A 1 87 ? 8.207 4.326 -0.404 1.00 71.75 87 VAL A O 1
ATOM 615 N N . LEU A 1 88 ? 8.459 6.151 -1.680 1.00 73.81 88 LEU A N 1
ATOM 616 C CA . LEU A 1 88 ? 7.606 5.661 -2.760 1.00 73.81 88 LEU A CA 1
ATOM 617 C C . LEU A 1 88 ? 8.432 4.751 -3.671 1.00 73.81 88 LEU A C 1
ATOM 619 O O . LEU A 1 88 ? 9.610 5.018 -3.901 1.00 73.81 88 LEU A O 1
ATOM 623 N N . ARG A 1 89 ? 7.797 3.694 -4.185 1.00 78.06 89 ARG A N 1
ATOM 624 C CA . ARG A 1 89 ? 8.418 2.746 -5.116 1.00 78.06 89 ARG A CA 1
ATOM 625 C C . ARG A 1 89 ? 9.011 3.501 -6.310 1.00 78.06 89 ARG A C 1
ATOM 627 O O . ARG A 1 89 ? 8.302 4.280 -6.952 1.00 78.06 89 ARG A O 1
ATOM 634 N N . ASP A 1 90 ? 10.283 3.244 -6.602 1.00 73.25 90 ASP A N 1
ATOM 635 C CA . ASP A 1 90 ? 10.916 3.714 -7.831 1.00 73.25 90 ASP A CA 1
ATOM 636 C C . ASP A 1 90 ? 10.539 2.785 -8.989 1.00 73.25 90 ASP A C 1
ATOM 638 O O . ASP A 1 90 ? 10.547 1.559 -8.873 1.00 73.25 90 ASP A O 1
ATOM 642 N N . PHE A 1 91 ? 10.176 3.388 -10.109 1.00 77.19 91 PHE A N 1
ATOM 643 C CA . PHE A 1 91 ? 9.772 2.704 -11.329 1.00 77.19 91 PHE A CA 1
ATOM 644 C C . PHE A 1 91 ? 10.727 3.028 -12.492 1.00 77.19 91 PHE A C 1
ATOM 646 O O . PHE A 1 91 ? 10.332 2.918 -13.652 1.00 77.19 91 PHE A O 1
ATOM 653 N N . ASP A 1 92 ? 11.961 3.456 -12.191 1.00 73.00 92 ASP A N 1
ATOM 654 C CA . ASP A 1 92 ? 12.967 3.914 -13.162 1.00 73.00 92 ASP A CA 1
ATOM 655 C C . ASP A 1 92 ? 12.447 5.102 -14.013 1.00 73.00 92 ASP A C 1
ATOM 657 O O . ASP A 1 92 ? 12.696 5.209 -15.217 1.00 73.00 92 ASP A O 1
ATOM 661 N N . SER A 1 93 ? 11.687 6.015 -13.392 1.00 71.31 93 SER A N 1
ATOM 662 C CA . SER A 1 93 ? 11.081 7.156 -14.093 1.00 71.31 93 SER A CA 1
ATOM 663 C C . SER A 1 93 ? 12.153 8.160 -14.551 1.00 71.31 93 SER A C 1
ATOM 665 O O . SER A 1 93 ? 12.937 8.641 -13.729 1.00 71.31 93 SER A O 1
ATOM 667 N N . PRO A 1 94 ? 12.186 8.564 -15.838 1.00 67.75 94 PRO A N 1
ATOM 668 C CA . PRO A 1 94 ? 13.233 9.442 -16.374 1.00 67.75 94 PRO A CA 1
ATOM 669 C C . PRO A 1 94 ? 13.057 10.920 -15.985 1.00 67.75 94 PRO A C 1
ATOM 671 O O . PRO A 1 94 ? 13.773 11.793 -16.480 1.00 67.75 94 PRO A O 1
ATOM 674 N N . VAL A 1 95 ? 12.062 11.237 -15.156 1.00 71.50 95 VAL A N 1
ATOM 675 C CA . VAL A 1 95 ? 11.596 12.600 -14.911 1.00 71.50 95 VAL A CA 1
ATOM 676 C C . VAL A 1 95 ? 12.061 13.089 -13.537 1.00 71.50 95 VAL A C 1
ATOM 678 O O . VAL A 1 95 ? 12.091 12.330 -12.575 1.00 71.50 95 VAL A O 1
ATOM 681 N N . SER A 1 96 ? 12.407 14.376 -13.412 1.00 69.75 96 SER A N 1
ATOM 682 C CA . SER A 1 96 ? 12.916 14.936 -12.152 1.00 69.75 96 SER A CA 1
ATOM 683 C C . SER A 1 96 ? 11.927 14.784 -10.978 1.00 69.75 96 SER A C 1
ATOM 685 O O . SER A 1 96 ? 10.720 14.979 -11.197 1.00 69.75 96 SER A O 1
ATOM 687 N N . PRO A 1 97 ? 12.426 14.520 -9.749 1.00 70.75 97 PRO A N 1
ATOM 688 C CA . PRO A 1 97 ? 11.610 14.435 -8.538 1.00 70.75 97 PRO A CA 1
ATOM 689 C C . PRO A 1 97 ? 10.743 15.677 -8.314 1.00 70.75 97 PRO A C 1
ATOM 691 O O . PRO A 1 97 ? 11.147 16.794 -8.646 1.00 70.75 97 PRO A O 1
ATOM 694 N N . LEU A 1 98 ? 9.574 15.492 -7.698 1.00 70.25 98 LEU A N 1
ATOM 695 C CA . LEU A 1 98 ? 8.757 16.591 -7.176 1.00 70.25 98 LEU A CA 1
ATOM 696 C C . LEU A 1 98 ? 8.772 16.588 -5.643 1.00 70.25 98 LEU A C 1
ATOM 698 O O . LEU A 1 98 ? 8.891 15.522 -5.032 1.00 70.25 98 LEU A O 1
ATOM 702 N N . PRO A 1 99 ? 8.622 17.762 -5.003 1.00 68.75 99 PRO A N 1
ATOM 703 C CA . PRO A 1 99 ? 8.270 17.822 -3.594 1.00 68.75 99 PRO A CA 1
ATOM 704 C C . PRO A 1 99 ? 6.951 17.076 -3.370 1.00 68.75 99 PRO A C 1
ATOM 706 O O . PRO A 1 99 ? 5.959 17.345 -4.047 1.00 68.75 99 PRO A O 1
ATOM 709 N N . VAL A 1 100 ? 6.958 16.139 -2.431 1.00 73.88 100 VAL A N 1
ATOM 710 C CA . VAL A 1 100 ? 5.766 15.437 -1.946 1.00 73.88 100 VAL A CA 1
ATOM 711 C C . VAL A 1 100 ? 5.544 15.800 -0.482 1.00 73.88 100 VAL A C 1
ATOM 713 O O . VAL A 1 100 ? 6.441 16.358 0.155 1.00 73.88 100 VAL A O 1
ATOM 716 N N . GLU A 1 101 ? 4.364 15.473 0.045 1.00 78.94 101 GLU A N 1
ATOM 717 C CA . GLU A 1 101 ? 4.056 15.619 1.469 1.00 78.94 101 GLU A CA 1
ATOM 718 C C . GLU A 1 101 ? 5.146 14.931 2.325 1.00 78.94 101 GLU A C 1
ATOM 720 O O . GLU A 1 101 ? 5.405 13.733 2.138 1.00 78.94 101 GLU A O 1
ATOM 725 N N . PRO A 1 102 ? 5.831 15.658 3.230 1.00 78.69 102 PRO A N 1
ATOM 726 C CA . PRO A 1 102 ? 6.891 15.079 4.053 1.00 78.69 102 PRO A CA 1
ATOM 727 C C . PRO A 1 102 ? 6.396 14.001 5.021 1.00 78.69 102 PRO A C 1
ATOM 729 O O . PRO A 1 102 ? 7.127 13.047 5.296 1.00 78.69 102 PRO A O 1
ATOM 732 N N . LEU A 1 103 ? 5.170 14.145 5.532 1.00 80.62 103 LEU A N 1
ATOM 733 C CA . LEU A 1 103 ? 4.578 13.259 6.536 1.00 80.62 103 LEU A CA 1
ATOM 734 C C . LEU A 1 103 ? 3.195 12.775 6.074 1.00 80.62 103 LEU A C 1
ATOM 736 O O . LEU A 1 103 ? 2.177 13.185 6.632 1.00 80.62 103 LEU A O 1
ATOM 740 N N . PRO A 1 104 ? 3.127 11.907 5.046 1.00 85.38 104 PRO A N 1
ATOM 741 C CA . PRO A 1 104 ? 1.849 11.398 4.577 1.00 85.38 104 PRO A CA 1
ATOM 742 C C . PRO A 1 104 ? 1.218 10.509 5.651 1.00 85.38 104 PRO A C 1
ATOM 744 O O . PRO A 1 104 ? 1.904 9.710 6.291 1.00 85.38 104 PRO A O 1
ATOM 747 N N . MET A 1 105 ? -0.099 10.608 5.815 1.00 88.69 105 MET A N 1
ATOM 748 C CA . MET A 1 105 ? -0.853 9.736 6.711 1.00 88.69 105 MET A CA 1
ATOM 749 C C . MET A 1 105 ? -1.037 8.352 6.070 1.00 88.69 105 MET A C 1
ATOM 751 O O . MET A 1 105 ? -1.689 8.248 5.025 1.00 88.69 105 MET A O 1
ATOM 755 N N . PRO A 1 106 ? -0.508 7.269 6.666 1.00 91.00 106 PRO A N 1
ATOM 756 C CA . PRO A 1 106 ? -0.741 5.928 6.165 1.00 91.00 106 PRO A CA 1
ATOM 757 C C . PRO A 1 106 ? -2.198 5.530 6.390 1.00 91.00 106 PRO A C 1
ATOM 759 O O . PRO A 1 106 ? -2.759 5.731 7.466 1.00 91.00 106 PRO A O 1
ATOM 762 N N . ALA A 1 107 ? -2.791 4.898 5.385 1.00 93.44 107 ALA A N 1
ATOM 763 C CA . ALA A 1 107 ? -4.108 4.295 5.487 1.00 93.44 107 ALA A CA 1
ATOM 764 C C . ALA A 1 107 ? -4.008 2.830 5.063 1.00 93.44 107 ALA A C 1
ATOM 766 O O . ALA A 1 107 ? -3.598 2.528 3.944 1.00 93.44 107 ALA A O 1
ATOM 767 N N . VAL A 1 108 ? -4.352 1.919 5.972 1.00 94.88 108 VAL A N 1
ATOM 768 C CA . VAL A 1 108 ? -4.191 0.473 5.784 1.00 94.88 108 VAL A CA 1
ATOM 769 C C . VAL A 1 108 ? -5.570 -0.187 5.753 1.00 94.88 108 VAL A C 1
ATOM 771 O O . VAL A 1 108 ? -6.193 -0.370 6.806 1.00 94.88 108 VAL A O 1
ATOM 774 N N . PRO A 1 109 ? -6.088 -0.536 4.562 1.00 94.50 109 PRO A N 1
ATOM 775 C CA . PRO A 1 109 ? -7.263 -1.384 4.442 1.00 94.50 109 PRO A CA 1
ATOM 776 C C . PRO A 1 109 ? -6.967 -2.771 5.019 1.00 94.50 109 PRO A C 1
ATOM 778 O O . PRO A 1 109 ? -5.948 -3.385 4.716 1.00 94.50 109 PRO A O 1
ATOM 781 N N . THR A 1 110 ? -7.867 -3.264 5.859 1.00 95.50 110 THR A N 1
ATOM 782 C CA . THR A 1 110 ? -7.766 -4.561 6.534 1.00 95.50 110 THR A CA 1
ATOM 783 C C . THR A 1 110 ? -9.101 -5.286 6.465 1.00 95.50 110 THR A C 1
ATOM 785 O O . THR A 1 110 ? -10.168 -4.668 6.424 1.00 95.50 110 THR A O 1
ATOM 788 N N . THR A 1 111 ? -9.044 -6.608 6.483 1.00 95.44 111 THR A N 1
ATOM 789 C CA . THR A 1 111 ? -10.200 -7.508 6.482 1.00 95.44 111 THR A CA 1
ATOM 790 C C . THR A 1 111 ? -10.128 -8.446 7.685 1.00 95.44 111 THR A C 1
ATOM 792 O O . THR A 1 111 ? -9.065 -8.568 8.297 1.00 95.44 111 THR A O 1
ATOM 795 N N . PRO A 1 112 ? -11.239 -9.098 8.081 1.00 92.12 112 PRO A N 1
ATOM 796 C CA . PRO A 1 112 ? -11.229 -10.039 9.204 1.00 92.12 112 PRO A CA 1
ATOM 797 C C . PRO A 1 112 ? -10.289 -11.237 9.008 1.00 92.12 112 PRO A C 1
ATOM 799 O O . PRO A 1 112 ? -9.809 -11.798 9.989 1.00 92.12 112 PRO A O 1
ATOM 802 N N . GLY A 1 113 ? -10.039 -11.631 7.757 1.00 92.50 113 GLY A N 1
ATOM 803 C CA . GLY A 1 113 ? -9.103 -12.688 7.384 1.00 92.50 113 GLY A CA 1
ATOM 804 C C . GLY A 1 113 ? -8.511 -12.470 5.990 1.00 92.50 113 GLY A C 1
ATOM 805 O O . GLY A 1 113 ? -8.553 -11.357 5.467 1.00 92.50 113 GLY A O 1
ATOM 806 N N . ASP A 1 114 ? -7.968 -13.537 5.399 1.00 92.75 114 ASP A N 1
ATOM 807 C CA . ASP A 1 114 ? -7.318 -13.532 4.075 1.00 92.75 114 ASP A CA 1
ATOM 808 C C . ASP A 1 114 ? -7.862 -14.627 3.135 1.00 92.75 114 ASP A C 1
ATOM 810 O O . ASP A 1 114 ? -7.146 -15.160 2.289 1.00 92.75 114 ASP A O 1
ATOM 814 N N . ARG A 1 115 ? -9.129 -15.020 3.314 1.00 95.69 115 ARG A N 1
ATOM 815 C CA . ARG A 1 115 ? -9.808 -15.970 2.414 1.00 95.69 115 ARG A CA 1
ATOM 816 C C . ARG A 1 115 ? -10.288 -15.247 1.156 1.00 95.69 115 ARG A C 1
ATOM 818 O O . ARG A 1 115 ? -10.404 -14.027 1.159 1.00 95.69 115 AR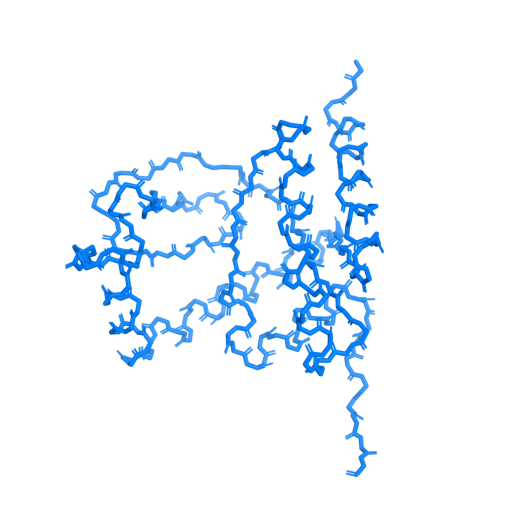G A O 1
ATOM 825 N N . ASP A 1 116 ? -10.693 -15.987 0.128 1.00 96.31 116 ASP A N 1
ATOM 826 C CA . ASP A 1 116 ? -11.186 -15.419 -1.139 1.00 96.31 116 ASP A CA 1
ATOM 827 C C . ASP A 1 116 ? -12.264 -14.339 -0.936 1.00 96.31 116 ASP A C 1
ATOM 829 O O . ASP A 1 116 ? -12.204 -13.261 -1.524 1.00 96.31 116 ASP A O 1
ATOM 833 N N . GLY A 1 117 ? -13.225 -14.585 -0.037 1.00 95.94 117 GLY A N 1
ATOM 834 C CA . GLY A 1 117 ? -14.262 -13.603 0.295 1.00 95.94 117 GLY A CA 1
ATOM 835 C C . GLY A 1 117 ? -13.716 -12.335 0.962 1.00 95.94 117 GLY A C 1
ATOM 836 O O . GLY A 1 117 ? -14.209 -11.241 0.692 1.00 95.94 117 GLY A O 1
ATOM 837 N N . ASP A 1 118 ? -12.677 -12.469 1.790 1.00 95.56 118 ASP A N 1
ATOM 838 C CA . ASP A 1 118 ? -11.995 -11.336 2.415 1.00 95.56 118 ASP A CA 1
ATOM 839 C C . ASP A 1 118 ? -11.230 -10.524 1.348 1.00 95.56 118 ASP A C 1
ATOM 841 O O . ASP A 1 118 ? -11.336 -9.300 1.305 1.00 95.56 118 ASP A O 1
ATOM 845 N N . GLN A 1 119 ? -10.544 -11.187 0.412 1.00 94.00 119 GLN A N 1
ATOM 846 C CA . GLN A 1 119 ? -9.826 -10.519 -0.683 1.00 94.00 119 GLN A CA 1
ATOM 847 C C . GLN A 1 119 ? -10.772 -9.740 -1.608 1.00 94.00 119 GLN A C 1
ATOM 849 O O . GLN A 1 119 ? -10.488 -8.597 -1.971 1.00 94.00 119 GLN A O 1
ATOM 854 N N . VAL A 1 120 ? -11.938 -10.308 -1.934 1.00 96.00 120 VAL A N 1
ATOM 855 C CA . VAL A 1 120 ? -12.977 -9.610 -2.710 1.00 96.00 120 VAL A CA 1
ATOM 856 C C . VAL A 1 120 ? -13.509 -8.391 -1.950 1.00 96.00 120 VAL A C 1
ATOM 858 O O . VAL A 1 120 ? -13.684 -7.328 -2.549 1.00 96.00 120 VAL A O 1
ATOM 861 N N . ALA A 1 121 ? -13.742 -8.507 -0.639 1.00 95.94 121 ALA A N 1
ATOM 862 C CA . ALA A 1 121 ? -14.177 -7.379 0.185 1.00 95.94 121 ALA A CA 1
ATOM 863 C C . ALA A 1 121 ? -13.129 -6.253 0.204 1.00 95.94 121 ALA A C 1
ATOM 865 O O . ALA A 1 121 ? -13.477 -5.090 -0.003 1.00 95.94 121 ALA A O 1
ATOM 866 N N . ALA A 1 122 ? -11.843 -6.586 0.355 1.00 95.12 122 ALA A N 1
ATOM 867 C CA . ALA A 1 122 ? -10.751 -5.616 0.253 1.00 95.12 122 ALA A CA 1
ATOM 868 C C . ALA A 1 122 ? -10.716 -4.935 -1.128 1.00 95.12 122 ALA A C 1
ATOM 870 O O . ALA A 1 122 ? -10.627 -3.707 -1.212 1.00 95.12 122 ALA A O 1
ATOM 871 N N . GLY A 1 123 ? -10.856 -5.719 -2.202 1.00 94.81 123 GLY A N 1
ATOM 872 C CA . GLY A 1 123 ? -10.884 -5.225 -3.579 1.00 94.81 123 GLY A CA 1
ATOM 873 C C . GLY A 1 123 ? -12.057 -4.289 -3.876 1.00 94.81 123 GLY A C 1
ATOM 874 O O . GLY A 1 123 ? -11.903 -3.364 -4.664 1.00 94.81 123 GLY A O 1
ATOM 875 N N . ARG A 1 124 ? -13.211 -4.471 -3.225 1.00 96.31 124 ARG A N 1
ATOM 876 C CA . ARG A 1 124 ? -14.364 -3.557 -3.332 1.00 96.31 124 ARG A CA 1
ATOM 877 C C . ARG A 1 124 ? -14.222 -2.316 -2.455 1.00 96.31 124 ARG A C 1
ATOM 879 O O . ARG A 1 124 ? -14.570 -1.213 -2.879 1.00 96.31 124 ARG A O 1
ATOM 886 N N . ALA A 1 125 ? -13.685 -2.488 -1.251 1.00 97.00 125 ALA A N 1
ATOM 887 C CA . ALA A 1 125 ? -13.459 -1.401 -0.310 1.00 97.00 125 ALA A CA 1
ATOM 888 C C . ALA A 1 125 ? -12.454 -0.379 -0.844 1.00 97.00 125 ALA A C 1
ATOM 890 O O . ALA A 1 125 ? -12.681 0.820 -0.701 1.00 97.00 125 ALA A O 1
ATOM 891 N N . LEU A 1 126 ? -11.371 -0.834 -1.482 1.00 95.88 126 LEU A N 1
ATOM 892 C CA . LEU A 1 126 ? -10.303 0.046 -1.949 1.00 95.88 126 LEU A CA 1
ATOM 893 C C . LEU A 1 126 ? -10.816 1.131 -2.925 1.00 95.88 126 LEU A C 1
ATOM 895 O O . LEU A 1 126 ? -10.675 2.306 -2.592 1.00 95.88 126 LEU A O 1
ATOM 899 N N . PRO A 1 127 ? -11.493 0.821 -4.050 1.00 96.19 127 PRO A N 1
ATOM 900 C CA . PRO A 1 127 ? -12.078 1.841 -4.920 1.00 96.19 127 PRO A CA 1
ATOM 901 C C . PRO A 1 127 ? -13.058 2.765 -4.194 1.00 96.19 127 PRO A C 1
ATOM 903 O O . PRO A 1 127 ? -13.061 3.968 -4.443 1.00 96.19 127 PRO A O 1
ATOM 906 N N . ARG A 1 128 ? -13.873 2.237 -3.268 1.00 96.94 128 ARG A N 1
ATOM 907 C CA . ARG A 1 128 ? -14.834 3.051 -2.510 1.00 96.94 128 ARG A CA 1
ATOM 908 C C . ARG A 1 128 ? -14.126 4.065 -1.612 1.00 96.94 128 ARG A C 1
ATOM 910 O O . ARG A 1 128 ? -14.552 5.218 -1.555 1.00 96.94 128 ARG A O 1
ATOM 917 N N . VAL A 1 129 ? -13.042 3.656 -0.955 1.00 96.69 129 VAL A N 1
ATOM 918 C CA . VAL A 1 129 ? -12.175 4.529 -0.155 1.00 96.69 129 VAL A CA 1
ATOM 919 C C . VAL A 1 129 ? -11.523 5.591 -1.034 1.00 96.69 129 VAL A C 1
ATOM 921 O O . VAL A 1 129 ? -11.642 6.770 -0.718 1.00 96.69 129 VAL A O 1
ATOM 924 N N . LEU A 1 130 ? -10.899 5.201 -2.149 1.00 95.56 130 LEU A N 1
ATOM 925 C CA . LEU A 1 130 ? -10.189 6.133 -3.032 1.00 95.56 130 LEU A CA 1
ATOM 926 C C . LEU A 1 130 ? -11.131 7.166 -3.655 1.00 95.56 130 LEU A C 1
ATOM 928 O O . LEU A 1 130 ? -10.827 8.352 -3.643 1.00 95.56 130 LEU A O 1
ATOM 932 N N . LEU A 1 131 ? -12.308 6.749 -4.128 1.00 96.44 131 LEU A N 1
ATOM 933 C CA . LEU A 1 131 ? -13.312 7.673 -4.665 1.00 96.44 131 LEU A CA 1
ATOM 934 C C . LEU A 1 131 ? -13.863 8.618 -3.593 1.00 96.44 131 LEU A C 1
ATOM 936 O O . LEU A 1 131 ? -14.148 9.775 -3.889 1.00 96.44 131 LEU A O 1
ATOM 940 N N . THR A 1 132 ? -14.002 8.142 -2.354 1.00 96.62 132 THR A N 1
ATOM 941 C CA . THR A 1 132 ? -14.404 8.996 -1.229 1.00 96.62 132 THR A CA 1
ATOM 942 C C . THR A 1 132 ? -13.305 10.004 -0.904 1.00 96.62 132 THR A C 1
ATOM 944 O O . THR A 1 132 ? -13.595 11.183 -0.777 1.00 96.62 132 THR A O 1
ATOM 947 N N . ALA A 1 133 ? -12.043 9.573 -0.857 1.00 93.12 133 ALA A N 1
ATOM 948 C CA . ALA A 1 133 ? -10.901 10.461 -0.668 1.00 93.12 133 ALA A CA 1
ATOM 949 C C . ALA A 1 133 ? -10.806 11.516 -1.787 1.00 93.12 133 ALA A C 1
ATOM 951 O O . ALA A 1 133 ? -10.630 12.690 -1.488 1.00 93.12 133 ALA A O 1
ATOM 952 N N . CYS A 1 134 ? -11.016 11.133 -3.055 1.00 93.81 134 CYS A N 1
ATOM 953 C CA . CYS A 1 134 ? -11.102 12.078 -4.174 1.00 93.81 134 CYS A CA 1
ATOM 954 C C . CYS A 1 134 ? -12.241 13.092 -4.009 1.00 93.81 134 CYS A C 1
ATOM 956 O O . CYS A 1 134 ? -12.049 14.266 -4.308 1.00 93.81 134 CYS A O 1
ATOM 958 N N . ALA A 1 135 ? -13.427 12.650 -3.576 1.00 95.75 135 ALA A N 1
ATOM 959 C CA . ALA A 1 135 ? -14.574 13.536 -3.357 1.00 95.75 135 ALA A CA 1
ATOM 960 C C . ALA A 1 135 ? -14.331 14.540 -2.218 1.00 95.75 135 ALA A C 1
ATOM 962 O O . ALA A 1 135 ? -14.919 15.616 -2.211 1.00 95.75 135 ALA A O 1
ATOM 963 N N . GLU A 1 136 ? -13.442 14.186 -1.295 1.00 93.88 136 GLU A N 1
ATOM 964 C CA . GLU A 1 136 ? -12.933 15.035 -0.219 1.00 93.88 136 GLU A CA 1
ATOM 965 C C . GLU A 1 136 ? -11.650 15.797 -0.622 1.00 93.88 136 GLU A C 1
ATOM 967 O O . GLU A 1 136 ? -10.971 16.360 0.232 1.00 93.88 136 GLU A O 1
ATOM 972 N N . GLU A 1 137 ? -11.292 15.794 -1.913 1.00 92.25 137 GLU A N 1
ATOM 973 C CA . GLU A 1 137 ? -10.123 16.481 -2.488 1.00 92.25 137 GLU A CA 1
ATOM 974 C C . GLU A 1 137 ? -8.763 16.042 -1.905 1.00 92.25 137 GLU A C 1
ATOM 976 O O . GLU A 1 137 ? -7.761 16.754 -2.002 1.00 92.25 137 GLU A O 1
ATOM 981 N N . LEU A 1 138 ? -8.688 14.834 -1.338 1.00 90.06 138 LEU A N 1
ATOM 982 C CA . LEU A 1 138 ? -7.447 14.268 -0.817 1.00 90.06 138 LEU A CA 1
ATOM 983 C C . LEU A 1 138 ? -6.593 13.668 -1.939 1.00 90.06 138 LEU A C 1
ATOM 985 O O . LEU A 1 138 ? -7.055 12.850 -2.740 1.00 90.06 138 LEU A O 1
ATOM 989 N N . ALA A 1 139 ? -5.304 14.009 -1.938 1.00 87.12 139 ALA A N 1
ATOM 990 C CA . ALA A 1 139 ? -4.302 13.306 -2.728 1.00 87.12 139 ALA A CA 1
ATOM 991 C C . ALA A 1 139 ? -3.897 11.994 -2.038 1.00 87.12 139 ALA A C 1
ATOM 993 O O . ALA A 1 139 ? -3.740 11.942 -0.818 1.00 87.12 139 ALA A O 1
ATOM 994 N N . PHE A 1 140 ? -3.681 10.936 -2.818 1.00 87.94 140 PHE A N 1
ATOM 995 C CA . PHE A 1 140 ? -3.232 9.643 -2.306 1.00 87.94 140 PHE A CA 1
ATOM 996 C C . PHE A 1 140 ? -2.256 8.963 -3.262 1.00 87.94 140 PHE A C 1
ATOM 998 O O . PHE A 1 140 ? -2.235 9.223 -4.463 1.00 87.94 140 PHE A O 1
ATOM 1005 N N . SER A 1 141 ? -1.473 8.043 -2.707 1.00 85.88 141 SER A N 1
ATOM 1006 C CA . SER A 1 141 ? -0.627 7.116 -3.450 1.00 85.88 141 SER A CA 1
ATOM 1007 C C . SER A 1 141 ? -0.813 5.713 -2.882 1.00 85.88 141 SER A C 1
ATOM 1009 O O . SER A 1 141 ? -1.020 5.547 -1.679 1.00 85.88 141 SER A O 1
ATOM 1011 N N . LEU A 1 142 ? -0.769 4.704 -3.749 1.00 88.25 142 LEU A N 1
ATOM 1012 C CA . LEU A 1 142 ? -0.918 3.306 -3.359 1.00 88.25 142 LEU A CA 1
ATOM 1013 C C . LEU A 1 142 ? 0.452 2.661 -3.155 1.00 88.25 142 LEU A C 1
ATOM 1015 O O . LEU A 1 142 ? 1.348 2.798 -3.983 1.00 88.25 142 LEU A O 1
ATOM 1019 N N . LEU A 1 143 ? 0.590 1.914 -2.059 1.00 87.69 143 LEU A N 1
ATOM 1020 C CA . LEU A 1 143 ? 1.825 1.230 -1.679 1.00 87.69 143 LEU A CA 1
ATOM 1021 C C . LEU A 1 143 ? 1.569 -0.270 -1.500 1.00 87.69 143 LEU A C 1
ATOM 1023 O O . LEU A 1 143 ? 1.407 -0.758 -0.384 1.00 87.69 143 LEU A O 1
ATOM 1027 N N . SER A 1 144 ? 1.538 -1.009 -2.611 1.00 88.38 144 SER A N 1
ATOM 1028 C CA . SER A 1 144 ? 1.312 -2.465 -2.610 1.00 88.38 144 SER A CA 1
ATOM 1029 C C . SER A 1 144 ? 2.511 -3.268 -2.097 1.00 88.38 144 SER A C 1
ATOM 1031 O O . SER A 1 144 ? 2.334 -4.353 -1.554 1.00 88.38 144 SER A O 1
ATOM 1033 N N . GLN A 1 145 ? 3.729 -2.726 -2.186 1.00 88.94 145 GLN A N 1
ATOM 1034 C CA . GLN A 1 145 ? 4.963 -3.450 -1.848 1.00 88.94 145 GLN A CA 1
ATOM 1035 C C . GLN A 1 145 ? 4.957 -4.077 -0.450 1.00 88.94 145 GLN A C 1
ATOM 1037 O O . GLN A 1 145 ? 5.472 -5.172 -0.248 1.00 88.94 145 GLN A O 1
ATOM 1042 N N . LEU A 1 146 ? 4.314 -3.421 0.519 1.00 91.19 146 LEU A N 1
ATOM 1043 C CA . LEU A 1 146 ? 4.226 -3.915 1.892 1.00 91.19 146 LEU A CA 1
ATOM 1044 C C . LEU A 1 146 ? 3.470 -5.244 2.007 1.00 91.19 146 LEU A C 1
ATOM 1046 O O . LEU A 1 146 ? 3.760 -6.021 2.915 1.00 91.19 146 LEU A O 1
ATOM 1050 N N . ILE A 1 147 ? 2.510 -5.499 1.114 1.00 91.06 147 ILE A N 1
ATOM 1051 C CA . ILE A 1 147 ? 1.697 -6.719 1.127 1.00 91.06 147 ILE A CA 1
ATOM 1052 C C . ILE A 1 147 ? 2.252 -7.821 0.215 1.00 91.06 147 ILE A C 1
ATOM 1054 O O . ILE A 1 147 ? 1.844 -8.970 0.357 1.00 91.06 147 ILE A O 1
ATOM 1058 N N . GLU A 1 148 ? 3.199 -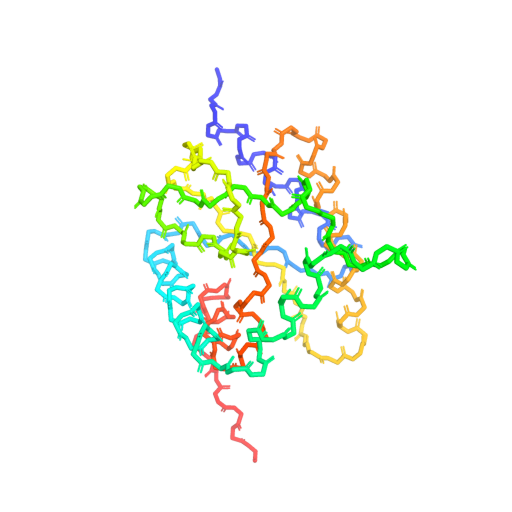7.492 -0.669 1.00 91.25 148 GLU A N 1
ATOM 1059 C CA . GLU A 1 148 ? 3.841 -8.432 -1.601 1.00 91.25 148 GLU A CA 1
ATOM 1060 C C . GLU A 1 148 ? 4.818 -9.384 -0.885 1.00 91.25 148 GLU A C 1
ATOM 1062 O O . GLU A 1 148 ? 4.977 -10.536 -1.285 1.00 91.25 148 GLU A O 1
ATOM 1067 N N . ALA A 1 149 ? 5.428 -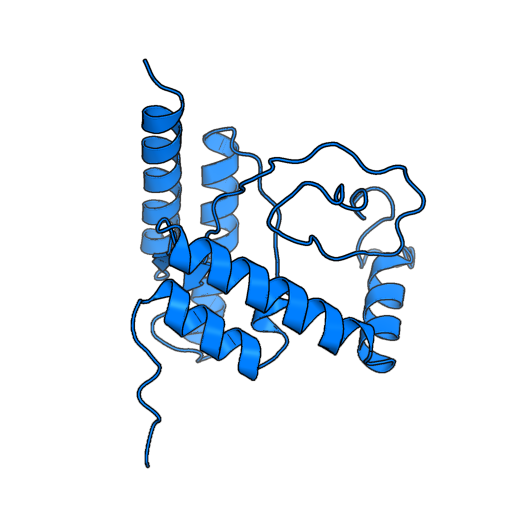8.944 0.222 1.00 91.69 149 ALA A N 1
ATOM 1068 C CA . ALA A 1 149 ? 6.302 -9.774 1.050 1.00 91.69 149 ALA A CA 1
ATOM 1069 C C . ALA A 1 149 ? 5.570 -10.276 2.314 1.00 91.69 149 ALA A C 1
ATOM 1071 O O . ALA A 1 149 ? 5.191 -9.455 3.155 1.00 91.69 149 ALA A O 1
ATOM 1072 N N . PRO A 1 150 ? 5.436 -11.603 2.542 1.00 91.88 150 PRO A N 1
ATOM 1073 C CA . PRO A 1 150 ? 4.674 -12.139 3.676 1.00 91.88 150 PRO A CA 1
ATOM 1074 C C . PRO A 1 150 ? 5.121 -11.629 5.054 1.00 91.88 150 PRO A C 1
ATOM 1076 O O . PRO A 1 150 ? 4.283 -11.350 5.910 1.00 91.88 150 PRO A O 1
ATOM 1079 N N . ALA A 1 151 ? 6.432 -11.487 5.276 1.00 92.50 151 ALA A N 1
ATOM 1080 C CA . ALA A 1 151 ? 6.974 -10.994 6.543 1.00 92.50 151 ALA A CA 1
ATOM 1081 C C . ALA A 1 151 ? 6.598 -9.524 6.793 1.00 92.50 151 ALA A C 1
ATOM 1083 O O . ALA A 1 151 ? 6.135 -9.175 7.879 1.00 92.50 151 ALA A O 1
ATOM 1084 N N . THR A 1 152 ? 6.735 -8.678 5.771 1.00 94.44 152 THR A N 1
ATOM 1085 C CA . THR A 1 152 ? 6.360 -7.262 5.838 1.00 94.44 152 THR A CA 1
ATOM 1086 C C . THR A 1 152 ? 4.852 -7.096 6.000 1.00 94.44 152 THR A C 1
ATOM 1088 O O . THR A 1 152 ? 4.417 -6.287 6.815 1.00 94.44 152 THR A O 1
ATOM 1091 N N . ARG A 1 153 ? 4.048 -7.911 5.303 1.00 94.44 153 ARG A N 1
ATOM 1092 C CA . ARG A 1 153 ? 2.584 -7.902 5.409 1.00 94.44 153 ARG A CA 1
ATOM 1093 C C . ARG A 1 153 ? 2.115 -8.189 6.833 1.00 94.44 153 ARG A C 1
ATOM 1095 O O . ARG A 1 153 ? 1.229 -7.502 7.336 1.00 94.44 153 ARG A O 1
ATOM 1102 N N . ARG A 1 154 ? 2.713 -9.194 7.486 1.00 93.94 154 ARG A N 1
ATOM 1103 C CA . ARG A 1 154 ? 2.423 -9.528 8.890 1.00 93.94 154 ARG A CA 1
ATOM 1104 C C . ARG A 1 154 ? 2.772 -8.365 9.810 1.00 93.94 154 ARG A C 1
ATOM 1106 O O . ARG A 1 154 ? 1.897 -7.905 10.531 1.00 93.94 154 ARG A O 1
ATOM 1113 N N . ALA A 1 155 ? 3.989 -7.835 9.714 1.00 95.06 155 ALA A N 1
ATOM 1114 C CA . ALA A 1 155 ? 4.417 -6.708 10.540 1.00 95.06 155 ALA A CA 1
ATOM 1115 C C . ALA A 1 155 ? 3.551 -5.450 10.323 1.00 95.06 155 ALA A C 1
ATOM 1117 O O . ALA A 1 155 ? 3.214 -4.756 11.278 1.00 95.06 155 ALA A O 1
ATOM 1118 N N . LEU A 1 156 ? 3.121 -5.172 9.085 1.00 95.06 156 LEU A N 1
ATOM 1119 C CA . LEU A 1 156 ? 2.192 -4.075 8.799 1.00 95.06 156 LEU A CA 1
ATOM 1120 C C . LEU A 1 156 ? 0.850 -4.275 9.514 1.00 95.06 156 LEU A C 1
ATOM 1122 O O . LEU A 1 156 ? 0.298 -3.318 10.054 1.00 95.06 156 LEU A O 1
ATOM 1126 N N . ASN A 1 157 ? 0.325 -5.503 9.528 1.00 93.88 157 ASN A N 1
ATOM 1127 C CA . ASN A 1 157 ? -0.917 -5.815 10.230 1.00 93.88 157 ASN A CA 1
ATOM 1128 C C . ASN A 1 157 ? -0.791 -5.566 11.742 1.00 93.88 157 ASN A C 1
ATOM 1130 O O . ASN A 1 157 ? -1.712 -5.025 12.351 1.00 93.88 157 ASN A O 1
ATOM 1134 N N . GLU A 1 158 ? 0.355 -5.893 12.340 1.00 93.56 158 GLU A N 1
ATOM 1135 C CA . GLU A 1 158 ? 0.615 -5.637 13.762 1.00 93.56 158 GLU A CA 1
ATOM 1136 C C . GLU A 1 158 ? 0.593 -4.143 14.080 1.00 93.56 158 GLU A C 1
ATOM 1138 O O . GLU A 1 158 ? -0.087 -3.713 15.012 1.00 93.56 158 GLU A O 1
ATOM 1143 N N . VAL A 1 159 ? 1.259 -3.333 13.251 1.00 93.62 159 VAL A N 1
ATOM 1144 C CA . VAL A 1 159 ? 1.246 -1.869 13.383 1.00 93.62 159 VAL A CA 1
ATOM 1145 C C . VAL A 1 159 ? -0.169 -1.310 13.195 1.00 93.62 159 VAL A C 1
ATOM 1147 O O . VAL A 1 159 ? -0.613 -0.470 13.972 1.00 93.62 159 VAL A O 1
ATOM 1150 N N . ALA A 1 160 ? -0.909 -1.791 12.193 1.00 91.25 160 ALA A N 1
ATOM 1151 C CA . ALA A 1 160 ? -2.242 -1.287 11.860 1.00 91.25 160 ALA A CA 1
ATOM 1152 C C . ALA A 1 160 ? -3.326 -1.669 12.883 1.00 91.25 160 ALA A C 1
ATOM 1154 O O . ALA A 1 160 ? -4.316 -0.950 13.045 1.00 91.25 160 ALA A O 1
ATOM 1155 N N . THR A 1 161 ? -3.180 -2.816 13.548 1.00 88.12 161 THR A N 1
ATOM 1156 C CA . THR A 1 161 ? -4.147 -3.309 14.542 1.00 88.12 161 THR A CA 1
ATOM 1157 C C . THR A 1 161 ? -3.741 -2.999 15.977 1.00 88.12 161 THR A C 1
ATOM 1159 O O . THR A 1 161 ? -4.599 -3.034 16.858 1.00 88.12 161 THR A O 1
ATOM 1162 N N . GLY A 1 162 ? -2.466 -2.682 16.217 1.00 79.56 162 GLY A N 1
ATOM 1163 C CA . GLY A 1 162 ? -1.898 -2.539 17.556 1.00 79.56 162 GLY A CA 1
ATOM 1164 C C . GLY A 1 162 ? -1.755 -3.870 18.301 1.00 79.56 162 GLY A C 1
ATOM 1165 O O . GLY A 1 162 ? -1.507 -3.865 19.505 1.00 79.56 162 GLY A O 1
ATOM 1166 N N . VAL A 1 163 ? -1.930 -5.000 17.610 1.00 65.12 163 VAL A N 1
ATOM 1167 C CA . VAL A 1 163 ? -1.829 -6.351 18.166 1.00 65.12 163 VAL A CA 1
ATOM 1168 C C . VAL A 1 163 ? -0.598 -7.003 17.550 1.00 65.12 163 VAL A C 1
ATOM 1170 O O . VAL A 1 163 ? -0.582 -7.260 16.350 1.00 65.12 163 VAL A O 1
ATOM 1173 N N . ALA A 1 164 ? 0.438 -7.261 18.352 1.00 54.06 164 ALA A N 1
ATOM 1174 C CA . ALA A 1 164 ? 1.529 -8.140 17.928 1.00 54.06 164 ALA A CA 1
ATOM 1175 C C . ALA A 1 164 ? 0.914 -9.505 17.596 1.00 54.06 164 ALA A C 1
ATOM 1177 O O . ALA A 1 164 ? 0.119 -10.004 18.394 1.00 54.06 164 ALA A O 1
ATOM 1178 N N . GLY A 1 165 ? 1.197 -10.060 16.416 1.00 43.34 165 GLY A N 1
ATOM 1179 C CA . GLY A 1 165 ? 0.507 -11.242 15.925 1.00 43.34 165 GLY A CA 1
ATOM 1180 C C . GLY A 1 165 ? 0.637 -12.367 16.939 1.00 43.34 165 GLY A C 1
ATOM 1181 O O . GLY A 1 165 ? 1.740 -12.838 17.201 1.00 43.34 165 GLY A O 1
ATOM 1182 N N . GLU A 1 166 ? -0.480 -12.797 17.528 1.00 36.38 166 GLU A N 1
ATOM 1183 C CA . GLU A 1 166 ? -0.497 -14.059 18.253 1.00 36.38 166 GLU A CA 1
ATOM 1184 C C . GLU A 1 166 ? -0.197 -15.149 17.226 1.00 36.38 166 GLU A C 1
ATOM 1186 O O . GLU A 1 166 ? -1.002 -15.450 16.340 1.00 36.38 166 GLU A O 1
ATOM 1191 N N . GLU A 1 167 ? 1.023 -15.678 17.300 1.00 39.47 167 GLU A N 1
ATOM 1192 C CA . GLU A 1 167 ? 1.447 -16.837 16.540 1.00 39.47 167 GLU A CA 1
ATOM 1193 C C . GLU A 1 167 ? 0.422 -17.949 16.763 1.00 39.47 167 GLU A C 1
ATOM 1195 O O . GLU A 1 167 ? 0.266 -18.474 17.868 1.00 39.47 167 GLU A O 1
ATOM 1200 N N . GLY A 1 168 ? -0.287 -18.307 15.692 1.00 34.53 168 GLY A N 1
ATOM 1201 C CA . GLY A 1 168 ? -1.091 -19.513 15.640 1.00 34.53 168 GLY A CA 1
ATOM 1202 C C . GLY A 1 168 ? -0.191 -20.722 15.863 1.00 34.53 168 GLY A C 1
ATOM 1203 O O . GLY A 1 168 ? 0.359 -21.279 14.918 1.00 34.53 168 GLY A O 1
ATOM 1204 N N . ARG A 1 169 ? -0.045 -21.127 17.125 1.00 35.69 169 ARG A N 1
ATOM 1205 C CA . ARG A 1 169 ? 0.332 -22.485 17.492 1.00 35.69 169 ARG A CA 1
ATOM 1206 C C . ARG A 1 169 ? -0.906 -23.355 17.275 1.00 35.69 169 ARG A C 1
ATOM 1208 O O . ARG A 1 169 ? -1.799 -23.383 18.119 1.00 35.69 169 ARG A O 1
ATOM 1215 N N . ALA A 1 170 ? -0.930 -24.048 16.145 1.00 33.44 170 ALA A N 1
ATOM 1216 C CA . ALA A 1 170 ? -1.700 -25.267 15.935 1.00 33.44 170 ALA A CA 1
ATOM 1217 C C . ALA A 1 170 ? -0.753 -26.327 15.370 1.00 33.44 170 ALA A C 1
ATOM 1219 O O . ALA A 1 170 ? 0.019 -25.978 14.449 1.00 33.44 170 ALA A O 1
#

Foldseek 3Di:
DDPVVLVVVLVVLLQVLLVVLQKGKFWLPDPVLLLLLLVLQVVLLVVQVPDPVSLVVLCVQAVPPVPPGHDDLVNQDAFADPQASHGDRHSVRPDHHDHDDRRDTDIDIGHPDDDPSRVVSSVSSVVSSVVSCVVSVHDDDDDCSQVVDPVSVLSNVCSRVVNNDPPPPD

InterPro domains:
  IPR000415 Nitroreductase-like [G3DSA:3.40.109.10] (2-169)